Protein AF-W5SZ06-F1 (afdb_monomer_lite)

Organism: NCBI:txid1408429

Foldseek 3Di:
DDDPPPPPDDPDDPPPDPPQLAFPVRFGWDWDWDQDPNDIQIWIAGPPVRDIGSDSVVRD

Secondary structure (DSSP, 8-state):
---------------TT----B-TTSPBEEEEEEEETTEEEEEEEETTT--EESSGGGG-

pLDDT: mean 71.85, std 14.65, range [39.44, 88.81]

Sequence (60 aa):
MRSLKWQKFLKIAQRSGSKELLSRWGGKIIMKSKLENGKIKHYAECQTSKNTARRPKDLF

Radius of gyration: 19.97 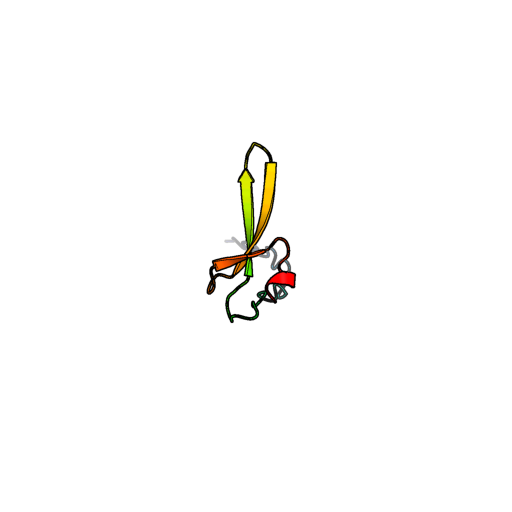Å; chains: 1; bounding box: 56×32×35 Å

Structure (mmCIF, N/CA/C/O backbone):
data_AF-W5SZ06-F1
#
_entry.id   AF-W5SZ06-F1
#
loop_
_atom_site.group_PDB
_atom_site.id
_atom_site.type_symbol
_atom_site.label_atom_id
_atom_site.label_alt_id
_atom_site.label_comp_id
_atom_site.label_asym_id
_atom_site.label_entity_id
_atom_site.label_seq_id
_atom_site.pdbx_PDB_ins_code
_atom_site.Cartn_x
_atom_site.Cartn_y
_atom_site.Cartn_z
_atom_site.occupancy
_atom_site.B_iso_or_equiv
_atom_site.auth_seq_id
_atom_site.auth_comp_id
_atom_site.auth_asym_id
_atom_site.auth_atom_id
_atom_site.pdbx_PDB_model_num
ATOM 1 N N . MET A 1 1 ? 45.007 -20.933 20.659 1.00 40.53 1 MET A N 1
ATOM 2 C CA . MET A 1 1 ? 44.021 -22.004 20.927 1.00 40.53 1 MET A CA 1
ATOM 3 C C . MET A 1 1 ? 42.610 -21.436 20.834 1.00 40.53 1 MET A C 1
ATOM 5 O O . MET A 1 1 ? 42.325 -20.458 21.500 1.00 40.53 1 MET A O 1
ATOM 9 N N . ARG A 1 2 ? 41.786 -22.066 19.983 1.00 49.69 2 ARG A N 1
ATOM 10 C CA . ARG A 1 2 ? 40.309 -22.117 19.936 1.00 49.69 2 ARG A CA 1
ATOM 11 C C . ARG A 1 2 ? 39.518 -20.814 20.125 1.00 49.69 2 ARG A C 1
ATOM 13 O O . ARG A 1 2 ? 39.219 -20.410 21.238 1.00 49.69 2 ARG A O 1
ATOM 20 N N . SER A 1 3 ? 38.959 -20.322 19.021 1.00 39.44 3 SER A N 1
ATOM 21 C CA . SER A 1 3 ? 37.575 -19.840 19.053 1.00 39.44 3 SER A CA 1
ATOM 22 C C . SER A 1 3 ? 36.898 -20.089 17.703 1.00 39.44 3 SER A C 1
ATOM 24 O O . SER A 1 3 ? 36.852 -19.234 16.825 1.00 39.44 3 SER A O 1
ATOM 26 N N . LEU A 1 4 ? 36.411 -21.321 17.518 1.00 55.44 4 LEU A N 1
ATOM 27 C CA . LEU A 1 4 ? 35.457 -21.672 16.465 1.00 55.44 4 LEU A CA 1
ATOM 28 C C . LEU A 1 4 ? 34.104 -21.051 16.836 1.00 55.44 4 LEU A C 1
ATOM 30 O O . LEU A 1 4 ? 33.262 -21.701 17.454 1.00 55.44 4 LEU A O 1
ATOM 34 N N . LYS A 1 5 ? 33.891 -19.780 16.484 1.00 50.00 5 LYS A N 1
ATOM 35 C CA . LYS A 1 5 ? 32.556 -19.175 16.547 1.00 50.00 5 LYS A CA 1
ATOM 36 C C . LYS A 1 5 ? 31.749 -19.647 15.342 1.00 50.00 5 LYS A C 1
ATOM 38 O O . LYS A 1 5 ? 31.786 -19.059 14.265 1.00 50.00 5 LYS A O 1
ATOM 43 N N . TRP A 1 6 ? 31.028 -20.742 15.560 1.00 49.25 6 TRP A N 1
ATOM 44 C CA . TRP A 1 6 ? 29.890 -21.184 14.765 1.00 49.25 6 TRP A CA 1
ATOM 45 C C . TRP A 1 6 ? 28.907 -20.024 14.556 1.00 49.25 6 TRP A C 1
ATOM 47 O O . TRP A 1 6 ? 28.072 -19.742 15.409 1.00 49.25 6 TRP A O 1
ATOM 57 N N . GLN A 1 7 ? 28.984 -19.348 13.412 1.00 53.03 7 GLN A N 1
ATOM 58 C CA . GLN A 1 7 ? 27.932 -18.441 12.953 1.00 53.03 7 GLN A CA 1
ATOM 59 C C . GLN A 1 7 ? 27.150 -19.133 11.844 1.00 53.03 7 GLN A C 1
ATOM 61 O O . GLN A 1 7 ? 27.236 -18.799 10.668 1.00 53.03 7 GLN A O 1
ATOM 66 N N . LYS A 1 8 ? 26.385 -20.152 12.240 1.00 57.53 8 LYS A N 1
ATOM 67 C CA . LYS A 1 8 ? 25.327 -20.731 11.414 1.00 57.53 8 LYS A CA 1
ATOM 68 C C . LYS A 1 8 ? 23.998 -20.224 11.959 1.00 57.53 8 LYS A C 1
ATOM 70 O O . LYS A 1 8 ? 23.298 -20.941 12.658 1.00 57.53 8 LYS A O 1
ATOM 75 N N . PHE A 1 9 ? 23.680 -18.964 11.678 1.00 49.22 9 PHE A N 1
ATOM 76 C CA . PHE A 1 9 ? 22.384 -18.385 12.017 1.00 49.22 9 PHE A CA 1
ATOM 77 C C . PHE A 1 9 ? 21.632 -18.030 10.730 1.00 49.22 9 PHE A C 1
ATOM 79 O O . PHE A 1 9 ? 21.877 -17.017 10.089 1.00 49.22 9 PHE A O 1
ATOM 86 N N . LEU A 1 10 ? 20.719 -18.939 10.373 1.00 56.09 10 LEU A N 1
ATOM 87 C CA . LEU A 1 10 ? 19.379 -18.627 9.871 1.00 56.09 10 LEU A CA 1
ATOM 88 C C . LEU A 1 10 ? 19.297 -17.744 8.612 1.00 56.09 10 LEU A C 1
ATOM 90 O O . LEU A 1 10 ? 18.893 -16.587 8.658 1.00 56.09 10 LEU A O 1
ATOM 94 N N . LYS A 1 11 ? 19.514 -18.356 7.440 1.00 53.97 11 LYS A N 1
ATOM 95 C CA . LYS A 1 11 ? 18.968 -17.850 6.168 1.00 53.97 11 LYS A CA 1
ATOM 96 C C . LYS A 1 11 ? 17.479 -18.228 6.094 1.00 53.97 11 LYS A C 1
ATOM 98 O O . LYS A 1 11 ? 17.087 -19.114 5.341 1.00 53.97 11 LYS A O 1
ATOM 103 N N . ILE A 1 12 ? 16.665 -17.637 6.973 1.00 55.81 12 ILE A N 1
ATOM 104 C CA . ILE A 1 12 ? 15.208 -17.826 6.978 1.00 55.81 12 ILE A CA 1
ATOM 105 C C . ILE A 1 12 ? 14.675 -17.189 5.699 1.00 55.81 12 ILE A C 1
ATOM 107 O O . ILE A 1 12 ? 14.836 -15.990 5.492 1.00 55.81 12 ILE A O 1
ATOM 111 N N . ALA A 1 13 ? 14.092 -18.036 4.852 1.00 56.38 13 ALA A N 1
ATOM 112 C CA . ALA A 1 13 ? 13.182 -17.739 3.753 1.00 56.38 13 ALA A CA 1
ATOM 113 C C . ALA A 1 13 ? 12.939 -16.241 3.494 1.00 56.38 13 ALA A C 1
ATOM 115 O O . ALA A 1 13 ? 11.950 -15.665 3.952 1.00 56.38 13 ALA A O 1
ATOM 116 N N . GLN A 1 14 ? 13.800 -15.617 2.687 1.00 56.66 14 GLN A N 1
ATOM 117 C CA . GLN A 1 14 ? 13.375 -14.431 1.956 1.00 56.66 14 GLN A CA 1
ATOM 118 C C . GLN A 1 14 ? 12.255 -14.900 1.024 1.00 56.66 14 GLN A C 1
ATOM 120 O O . GLN A 1 14 ? 12.518 -15.555 0.019 1.00 56.66 14 GLN A O 1
ATOM 125 N N . ARG A 1 15 ? 10.992 -14.636 1.388 1.00 52.88 15 ARG A N 1
ATOM 126 C CA . ARG A 1 15 ? 9.849 -14.779 0.478 1.00 52.88 15 ARG A CA 1
ATOM 127 C C . ARG A 1 15 ? 10.061 -13.790 -0.668 1.00 52.88 15 ARG A C 1
ATOM 129 O O . ARG A 1 15 ? 9.623 -12.644 -0.611 1.00 52.88 15 ARG A O 1
ATOM 136 N N . SER A 1 16 ? 10.758 -14.239 -1.703 1.00 48.25 16 SER A N 1
ATOM 137 C CA . SER A 1 16 ? 10.884 -13.602 -3.010 1.00 48.25 16 SER A CA 1
ATOM 138 C C . SER A 1 16 ? 9.529 -13.647 -3.718 1.00 48.25 16 SER A C 1
ATOM 140 O O . SER A 1 16 ? 9.299 -14.430 -4.633 1.00 48.25 16 SER A O 1
ATOM 142 N N . GLY A 1 17 ? 8.569 -12.870 -3.223 1.00 49.41 17 GLY A N 1
ATOM 143 C CA . GLY A 1 17 ? 7.194 -12.953 -3.709 1.00 49.41 17 GLY A CA 1
ATOM 144 C C . GLY A 1 17 ? 6.319 -11.748 -3.412 1.00 49.41 17 GLY A C 1
ATOM 145 O O . GLY A 1 17 ? 5.139 -11.784 -3.752 1.00 49.41 17 GLY A O 1
ATOM 146 N N . SER A 1 18 ? 6.855 -10.673 -2.831 1.00 54.56 18 SER A N 1
ATOM 147 C CA . SER A 1 18 ? 6.156 -9.389 -2.851 1.00 54.56 18 SER A CA 1
ATOM 148 C C . SER A 1 18 ? 6.209 -8.855 -4.281 1.00 54.56 18 SER A C 1
ATOM 150 O O . SER A 1 18 ? 7.060 -8.032 -4.603 1.00 54.56 18 SER A O 1
ATOM 152 N N . LYS A 1 19 ? 5.342 -9.375 -5.165 1.00 61.50 19 LYS A N 1
ATOM 153 C CA . LYS A 1 19 ? 5.055 -8.746 -6.456 1.00 61.50 19 LYS A CA 1
ATOM 154 C C . LYS A 1 19 ? 4.673 -7.311 -6.137 1.00 61.50 19 LYS A C 1
ATOM 156 O O . LYS A 1 19 ? 3.645 -7.075 -5.502 1.00 61.50 19 LYS A O 1
ATOM 161 N N . GLU A 1 20 ? 5.544 -6.381 -6.503 1.00 67.00 20 GLU A N 1
ATOM 162 C CA . GLU A 1 20 ? 5.270 -4.964 -6.351 1.00 67.00 20 GLU A CA 1
ATOM 163 C C . GLU A 1 20 ? 3.981 -4.689 -7.126 1.00 67.00 20 GLU A C 1
ATOM 165 O O . GLU A 1 20 ? 3.910 -4.925 -8.332 1.00 67.00 20 GLU A O 1
ATOM 170 N N . LEU A 1 21 ? 2.917 -4.322 -6.409 1.00 68.56 21 LEU A N 1
ATOM 171 C CA . LEU A 1 21 ? 1.618 -4.074 -7.018 1.00 68.56 21 LEU A CA 1
ATOM 172 C C . LEU A 1 21 ? 1.758 -2.788 -7.828 1.00 68.56 21 LEU A C 1
ATOM 174 O O . LEU A 1 21 ? 1.811 -1.693 -7.266 1.00 68.56 21 LEU A O 1
ATOM 178 N N . LEU A 1 22 ? 1.900 -2.937 -9.139 1.00 72.56 22 LEU A N 1
ATOM 179 C CA . LEU A 1 22 ? 1.950 -1.825 -10.071 1.00 72.56 22 LEU A CA 1
ATOM 180 C C . LEU A 1 22 ? 0.519 -1.388 -10.371 1.00 72.56 22 LEU A C 1
ATOM 182 O O . LEU A 1 22 ? -0.340 -2.199 -10.703 1.00 72.56 22 LEU A O 1
ATOM 186 N N . SER A 1 23 ? 0.271 -0.096 -10.215 1.00 73.94 23 SER A N 1
ATOM 187 C CA . SER A 1 23 ? -0.970 0.551 -10.609 1.00 73.94 23 SER A CA 1
ATOM 188 C C . SER A 1 23 ? -1.054 0.656 -12.128 1.00 73.94 23 SER A C 1
ATOM 190 O O . SER A 1 23 ? -0.021 0.761 -12.792 1.00 73.94 23 SER A O 1
ATOM 192 N N . ARG A 1 24 ? -2.276 0.761 -12.666 1.00 76.31 24 ARG A N 1
ATOM 193 C CA . ARG A 1 24 ? -2.545 1.102 -14.075 1.00 76.31 24 ARG A CA 1
ATOM 194 C C . ARG A 1 24 ? -1.715 2.273 -14.593 1.00 76.31 24 ARG A C 1
ATOM 196 O O . ARG A 1 24 ? -1.344 2.325 -15.757 1.00 76.31 24 ARG A O 1
ATOM 203 N N . TRP A 1 25 ? -1.438 3.221 -13.704 1.00 73.62 25 TRP A N 1
ATOM 204 C CA . TRP A 1 25 ? -0.738 4.469 -13.989 1.00 73.62 25 TRP A CA 1
ATOM 205 C C . TRP A 1 25 ? 0.792 4.357 -13.871 1.00 73.62 25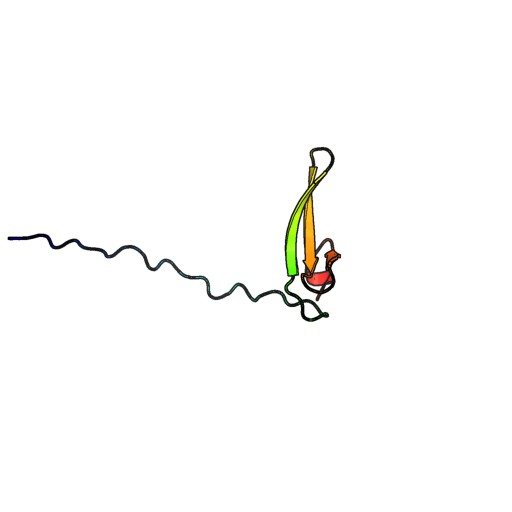 TRP A C 1
ATOM 207 O O . TRP A 1 25 ? 1.486 5.368 -13.881 1.00 73.62 25 TRP A O 1
ATOM 217 N N . GLY A 1 26 ? 1.329 3.142 -13.702 1.00 74.19 26 GLY A N 1
ATOM 218 C CA . GLY A 1 26 ? 2.770 2.877 -13.624 1.00 74.19 26 GLY A CA 1
ATOM 219 C C . GLY A 1 26 ? 3.413 3.162 -12.262 1.00 74.19 26 GLY A C 1
ATOM 220 O O . GLY A 1 26 ? 4.631 3.091 -12.129 1.00 74.19 26 GLY A O 1
ATOM 221 N N . GLY A 1 27 ? 2.621 3.485 -11.236 1.00 80.88 27 GLY A N 1
ATOM 222 C CA . GLY A 1 27 ? 3.109 3.724 -9.875 1.00 80.88 27 GLY A CA 1
ATOM 223 C C . GLY A 1 27 ? 2.991 2.509 -8.963 1.00 80.88 27 GLY A C 1
ATOM 224 O O . GLY A 1 27 ? 2.088 1.693 -9.119 1.00 80.88 27 GLY A O 1
ATOM 225 N N . LYS A 1 28 ? 3.864 2.405 -7.956 1.00 83.88 28 LYS A N 1
ATOM 226 C CA . LYS A 1 28 ? 3.721 1.389 -6.901 1.00 83.88 28 LYS A CA 1
ATOM 227 C C . LYS A 1 28 ? 2.495 1.701 -6.041 1.00 83.88 28 LYS A C 1
ATOM 229 O O . LYS A 1 28 ? 2.325 2.836 -5.592 1.00 83.88 28 LYS A O 1
ATOM 234 N N . ILE A 1 29 ? 1.661 0.697 -5.792 1.00 84.44 29 ILE A N 1
ATOM 235 C CA . ILE A 1 29 ? 0.536 0.785 -4.863 1.00 84.44 29 ILE A CA 1
ATOM 236 C C . ILE A 1 29 ? 1.047 0.456 -3.462 1.00 84.44 29 ILE A C 1
ATOM 238 O O . ILE A 1 29 ? 1.479 -0.665 -3.191 1.00 84.44 29 ILE A O 1
ATOM 242 N N . ILE A 1 30 ? 0.981 1.432 -2.562 1.00 85.56 30 ILE A N 1
ATOM 243 C CA . ILE A 1 30 ? 1.323 1.273 -1.151 1.00 85.56 30 ILE A CA 1
ATOM 244 C C . ILE A 1 30 ? 0.029 1.164 -0.350 1.00 85.56 30 ILE A C 1
ATOM 246 O O . ILE A 1 30 ? -0.870 1.990 -0.482 1.00 85.56 30 ILE A O 1
ATOM 250 N N . MET A 1 31 ? -0.052 0.166 0.523 1.00 86.31 31 MET A N 1
ATOM 251 C CA . MET A 1 31 ? -1.113 0.092 1.524 1.00 86.31 31 MET A CA 1
ATOM 252 C C . MET A 1 31 ? -0.748 0.995 2.705 1.00 86.31 31 MET A C 1
ATOM 254 O O . MET A 1 31 ? 0.304 0.828 3.319 1.00 86.31 31 MET A O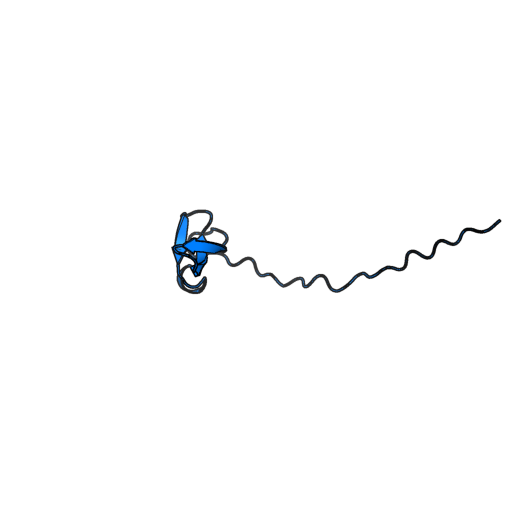 1
ATOM 258 N N . LYS A 1 32 ? -1.620 1.945 3.024 1.00 87.81 32 LYS A N 1
ATOM 259 C CA . LYS A 1 32 ? -1.497 2.876 4.144 1.00 87.81 32 LYS A CA 1
ATOM 260 C C . LYS A 1 32 ? -2.671 2.712 5.108 1.00 87.81 32 LYS A C 1
ATOM 262 O O . LYS A 1 32 ? -3.738 2.207 4.760 1.00 87.81 32 LYS A O 1
ATOM 267 N N . SER A 1 33 ? -2.468 3.172 6.336 1.00 87.12 33 SER A N 1
ATOM 268 C CA . SER A 1 33 ? -3.488 3.186 7.385 1.00 87.12 33 SER A CA 1
ATOM 269 C C . SER A 1 33 ? -3.618 4.609 7.919 1.00 87.12 33 SER A C 1
ATOM 271 O O . SER A 1 33 ? -2.607 5.219 8.258 1.00 87.12 33 SER A O 1
ATOM 273 N N . LYS A 1 34 ? -4.836 5.155 7.979 1.00 87.44 34 LYS A N 1
ATOM 274 C CA . LYS A 1 34 ? -5.129 6.466 8.579 1.00 87.44 34 LYS A CA 1
ATOM 275 C C . LYS A 1 34 ? -5.972 6.261 9.829 1.00 87.44 34 LYS A C 1
ATOM 277 O O . LYS A 1 34 ? -6.948 5.514 9.795 1.00 87.44 34 LYS A O 1
ATOM 282 N N . LEU A 1 35 ? -5.602 6.926 10.916 1.00 84.19 35 LEU A N 1
ATOM 283 C CA . LEU A 1 35 ? -6.423 6.996 12.117 1.00 84.19 35 LEU A CA 1
ATOM 284 C C . LEU A 1 35 ? -7.360 8.203 11.979 1.00 84.19 35 LEU A C 1
ATOM 286 O O . LEU A 1 35 ? -6.896 9.339 11.944 1.00 84.19 35 LEU A O 1
ATOM 290 N N . GLU A 1 36 ? -8.664 7.967 11.866 1.00 83.88 36 GLU A N 1
ATOM 291 C CA . GLU A 1 36 ? -9.685 9.023 11.868 1.00 83.88 36 GLU A CA 1
ATOM 292 C C . GLU A 1 36 ? -10.748 8.693 12.915 1.00 83.88 36 GLU A C 1
ATOM 294 O O . GLU A 1 36 ? -11.328 7.607 12.892 1.00 83.88 36 GLU A O 1
ATOM 299 N N . ASN A 1 37 ? -11.014 9.631 13.831 1.00 79.06 37 ASN A N 1
ATOM 300 C CA . ASN A 1 37 ? -12.046 9.526 14.874 1.00 79.06 37 ASN A CA 1
ATOM 301 C C . ASN A 1 37 ? -11.962 8.227 15.700 1.00 79.06 37 ASN A C 1
ATOM 303 O O . ASN A 1 37 ? -12.965 7.550 15.925 1.00 79.06 37 ASN A O 1
ATOM 307 N N . GLY A 1 38 ? -10.745 7.837 16.093 1.00 88.31 38 GLY A N 1
AT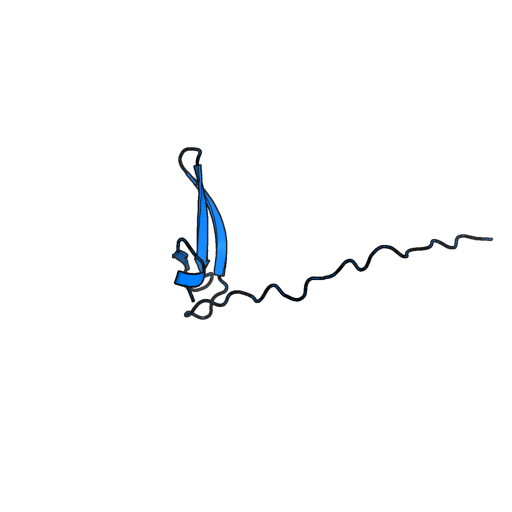OM 308 C CA . GLY A 1 38 ? -10.490 6.614 16.864 1.00 88.31 38 GLY A CA 1
ATOM 309 C C . GLY A 1 38 ? -10.613 5.308 16.068 1.00 88.31 38 GLY A C 1
ATOM 310 O O . GLY A 1 38 ? -10.466 4.235 16.645 1.00 88.31 38 GLY A O 1
ATOM 311 N N . LYS A 1 39 ? -10.859 5.366 14.751 1.00 84.00 39 LYS A N 1
ATOM 312 C CA . LYS A 1 39 ? -10.951 4.191 13.874 1.00 84.00 39 LYS A CA 1
ATOM 313 C C . LYS A 1 39 ? -9.781 4.156 12.894 1.00 84.00 39 LYS A C 1
ATOM 315 O O . LYS A 1 39 ? -9.450 5.156 12.258 1.00 84.00 39 LYS A O 1
ATOM 320 N N . ILE A 1 40 ? -9.172 2.981 12.749 1.00 88.06 40 ILE A N 1
ATOM 321 C CA . ILE A 1 40 ? -8.123 2.730 11.757 1.00 88.06 40 ILE A CA 1
ATOM 322 C C . ILE A 1 40 ? -8.801 2.407 10.423 1.00 88.06 40 ILE A C 1
ATOM 324 O O . ILE A 1 40 ? -9.535 1.427 10.309 1.00 88.06 40 ILE A O 1
ATOM 328 N N . LYS A 1 41 ? -8.556 3.230 9.403 1.00 86.56 41 LYS A N 1
ATOM 329 C CA . LYS A 1 41 ? -8.962 2.964 8.022 1.00 86.56 41 LYS A CA 1
ATOM 330 C C . LYS A 1 41 ? -7.749 2.559 7.202 1.00 86.56 41 LYS A C 1
ATOM 332 O O . LYS A 1 41 ? -6.791 3.320 7.090 1.00 86.56 41 LYS A O 1
ATOM 337 N N . HIS A 1 42 ? -7.822 1.387 6.587 1.00 88.81 42 HIS A N 1
ATOM 338 C CA . HIS A 1 42 ? -6.844 0.945 5.600 1.00 88.81 42 HIS A CA 1
ATOM 339 C C . HIS A 1 42 ? -7.247 1.432 4.207 1.00 88.81 42 HIS A C 1
ATOM 341 O O . HIS A 1 42 ? -8.416 1.331 3.829 1.00 88.81 42 HIS A O 1
ATOM 347 N N . TYR A 1 43 ? -6.282 1.945 3.453 1.00 86.94 43 TYR A N 1
ATOM 348 C CA . TYR A 1 43 ? -6.457 2.387 2.074 1.00 86.94 43 TYR A CA 1
ATOM 349 C C . TYR A 1 43 ? -5.202 2.078 1.258 1.00 86.94 43 TYR A C 1
ATOM 351 O O . TYR A 1 43 ? -4.100 1.965 1.787 1.00 86.94 43 TYR A O 1
ATOM 359 N N . ALA A 1 44 ? -5.377 1.915 -0.042 1.00 86.38 44 ALA A N 1
ATOM 360 C CA . ALA A 1 44 ? -4.306 1.789 -1.010 1.00 86.38 44 ALA A CA 1
ATOM 361 C C . ALA A 1 44 ? -4.049 3.163 -1.643 1.00 86.38 44 ALA A C 1
ATOM 363 O O . ALA A 1 44 ? -4.999 3.874 -1.962 1.00 86.38 44 ALA A O 1
ATOM 364 N N . GLU A 1 45 ? -2.788 3.534 -1.837 1.00 84.31 45 GLU A N 1
ATOM 365 C CA . GLU A 1 45 ? -2.377 4.777 -2.492 1.00 84.31 45 GLU A CA 1
ATOM 366 C C . GLU A 1 45 ? -1.365 4.476 -3.602 1.00 84.31 45 GLU A C 1
ATOM 368 O O . GLU A 1 45 ? -0.382 3.766 -3.382 1.00 84.31 45 GLU A O 1
ATOM 373 N N . CYS A 1 46 ? -1.592 5.017 -4.800 1.00 85.56 46 CYS A N 1
ATOM 374 C CA . CYS A 1 46 ? -0.632 4.954 -5.900 1.00 85.56 46 CYS A CA 1
ATOM 375 C C . CYS A 1 46 ? 0.411 6.069 -5.756 1.00 85.56 46 CYS A C 1
ATOM 377 O O . CYS A 1 46 ? 0.055 7.243 -5.708 1.00 85.56 46 CYS A O 1
ATOM 379 N N . GLN A 1 47 ? 1.698 5.717 -5.741 1.00 83.38 47 GLN A N 1
ATOM 380 C CA . GLN A 1 47 ? 2.789 6.673 -5.517 1.00 83.38 47 GLN A CA 1
ATOM 381 C C . GLN A 1 47 ? 2.876 7.770 -6.595 1.00 83.38 47 GLN A C 1
ATOM 383 O O . GLN A 1 47 ? 3.152 8.924 -6.278 1.00 83.38 47 GLN A O 1
ATOM 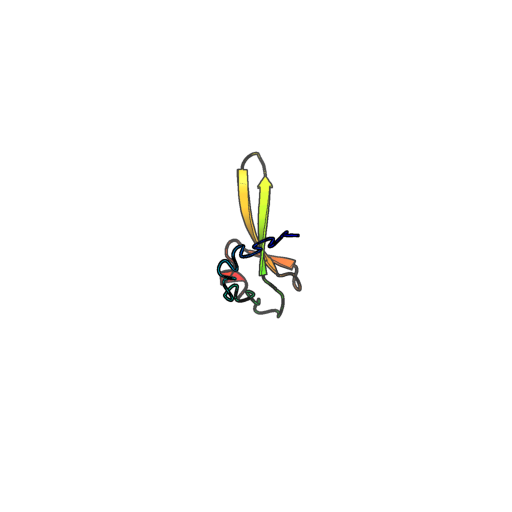388 N N . THR A 1 48 ? 2.612 7.420 -7.857 1.00 82.25 48 THR A N 1
ATOM 389 C CA . THR A 1 48 ? 2.755 8.339 -8.999 1.00 82.25 48 THR A CA 1
ATOM 390 C C . THR A 1 48 ? 1.544 9.255 -9.146 1.00 82.25 48 THR A C 1
ATOM 392 O O . THR A 1 48 ? 1.687 10.471 -9.201 1.00 82.25 48 THR A O 1
ATOM 395 N N . SER A 1 49 ? 0.336 8.687 -9.169 1.00 78.88 49 SER A N 1
ATOM 396 C CA . SER A 1 49 ? -0.897 9.462 -9.381 1.00 78.88 49 SER A CA 1
ATOM 397 C C . SER A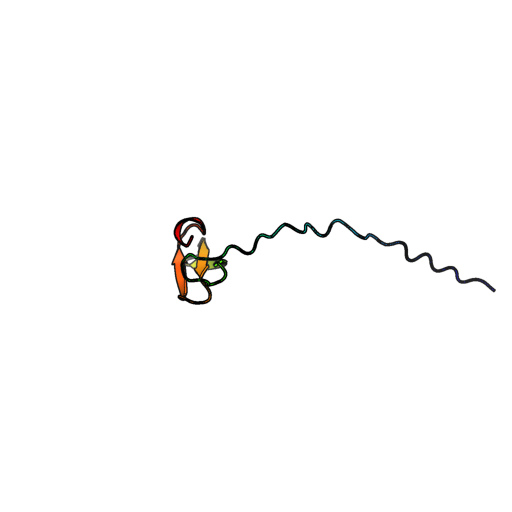 1 49 ? -1.498 10.027 -8.095 1.00 78.88 49 SER A C 1
ATOM 399 O O . SER A 1 49 ? -2.473 10.766 -8.169 1.00 78.88 49 SER A O 1
ATOM 401 N N . LYS A 1 50 ? -0.984 9.637 -6.918 1.00 79.75 50 LYS A N 1
ATOM 402 C CA . LYS A 1 50 ? -1.575 9.920 -5.593 1.00 79.75 50 LYS A CA 1
ATOM 403 C C . LYS A 1 50 ? -3.043 9.492 -5.466 1.00 79.75 50 LYS A C 1
ATOM 405 O O . LYS A 1 50 ? -3.752 9.940 -4.569 1.00 79.75 50 LYS A O 1
ATOM 410 N N . ASN A 1 51 ? -3.507 8.615 -6.359 1.00 82.19 51 ASN A N 1
ATOM 411 C CA . ASN A 1 51 ? -4.869 8.114 -6.323 1.00 82.19 51 ASN A CA 1
ATOM 412 C C . ASN A 1 51 ? -5.033 7.192 -5.114 1.00 82.19 51 ASN A C 1
ATOM 414 O O . ASN A 1 51 ? -4.156 6.365 -4.847 1.00 82.19 51 ASN A O 1
ATOM 418 N N . THR A 1 52 ? -6.150 7.324 -4.408 1.00 84.38 52 THR A N 1
ATOM 419 C CA . THR A 1 52 ? -6.445 6.533 -3.214 1.00 84.38 52 THR A CA 1
ATOM 420 C C . THR A 1 52 ? -7.658 5.654 -3.464 1.00 84.38 52 THR A C 1
ATOM 422 O O . THR A 1 52 ? -8.633 6.073 -4.078 1.00 84.38 52 THR A O 1
ATOM 425 N N . ALA A 1 53 ? -7.602 4.412 -2.998 1.00 84.44 53 ALA A N 1
ATOM 426 C CA . ALA A 1 53 ? -8.715 3.483 -3.097 1.00 84.44 53 ALA A CA 1
ATOM 427 C C . ALA A 1 53 ? -8.822 2.622 -1.844 1.00 84.44 53 ALA A C 1
ATOM 429 O O . ALA A 1 53 ? -7.882 2.495 -1.062 1.00 84.44 53 ALA A O 1
ATOM 430 N N . ARG A 1 54 ? -9.976 1.985 -1.645 1.00 81.94 54 ARG A N 1
ATOM 431 C CA . ARG A 1 54 ? -10.172 1.077 -0.509 1.00 81.94 54 ARG A CA 1
ATOM 432 C C . ARG A 1 54 ? -9.418 -0.239 -0.693 1.00 81.94 54 ARG A C 1
ATOM 434 O O . ARG A 1 54 ? -8.957 -0.814 0.291 1.00 81.94 54 ARG A O 1
ATOM 441 N N . ARG A 1 55 ? -9.313 -0.740 -1.927 1.00 79.56 55 ARG A N 1
ATOM 442 C CA . ARG A 1 55 ? -8.576 -1.964 -2.251 1.00 79.56 55 ARG A CA 1
ATOM 443 C C . ARG A 1 55 ? -7.526 -1.665 -3.320 1.00 79.56 55 ARG A C 1
ATOM 445 O O . ARG A 1 55 ? -7.776 -0.867 -4.216 1.00 79.56 55 ARG A O 1
ATOM 452 N N . PRO A 1 56 ? -6.376 -2.355 -3.299 1.00 76.31 56 PRO A N 1
ATOM 453 C CA . PRO A 1 56 ? -5.360 -2.192 -4.335 1.00 76.31 56 PRO A CA 1
ATOM 454 C C . PRO A 1 56 ? -5.859 -2.637 -5.718 1.00 76.31 56 PRO A C 1
ATOM 456 O O . PRO A 1 56 ? -5.416 -2.089 -6.715 1.00 76.31 56 PRO A O 1
ATOM 459 N N . LYS A 1 57 ? -6.826 -3.570 -5.785 1.00 76.12 57 LYS A N 1
ATOM 460 C CA . LYS A 1 57 ? -7.498 -4.003 -7.029 1.00 76.12 57 LYS A CA 1
ATOM 461 C C . LYS A 1 57 ? -8.160 -2.859 -7.798 1.00 76.12 57 LYS A C 1
ATOM 463 O O . LYS A 1 57 ? -8.211 -2.921 -9.015 1.00 76.12 57 LYS A O 1
ATOM 468 N N . ASP A 1 58 ? -8.635 -1.832 -7.099 1.00 76.00 58 ASP A N 1
ATOM 469 C CA . ASP A 1 58 ? -9.267 -0.671 -7.732 1.00 76.00 58 ASP A CA 1
ATOM 470 C C . ASP A 1 58 ? -8.231 0.266 -8.387 1.00 76.00 58 ASP A C 1
ATOM 472 O O . ASP A 1 58 ? -8.588 1.131 -9.180 1.00 76.00 58 ASP A O 1
ATOM 476 N N . LEU A 1 59 ? -6.942 0.106 -8.054 1.00 71.50 59 LEU A N 1
ATOM 477 C CA . LEU A 1 59 ? -5.828 0.888 -8.601 1.00 71.50 59 LEU A CA 1
ATOM 478 C C . LEU A 1 59 ? -5.048 0.147 -9.701 1.00 71.50 59 LEU A C 1
ATOM 480 O O . LEU A 1 59 ? -4.115 0.736 -10.257 1.00 71.50 59 LEU A O 1
ATOM 484 N N . PHE A 1 60 ? -5.399 -1.111 -9.991 1.00 68.69 60 PHE A N 1
ATOM 485 C CA . PHE A 1 60 ? -4.805 -1.928 -11.056 1.00 68.69 60 PHE A CA 1
ATOM 486 C C . PHE A 1 60 ? -5.255 -1.511 -12.461 1.00 68.69 60 PHE A C 1
ATOM 488 O O . PHE A 1 60 ? -6.420 -1.093 -12.671 1.00 68.69 60 PHE A O 1
#